Protein AF-A0A956LM47-F1 (afdb_monomer_lite)

Radius of gyration: 16.48 Å; chains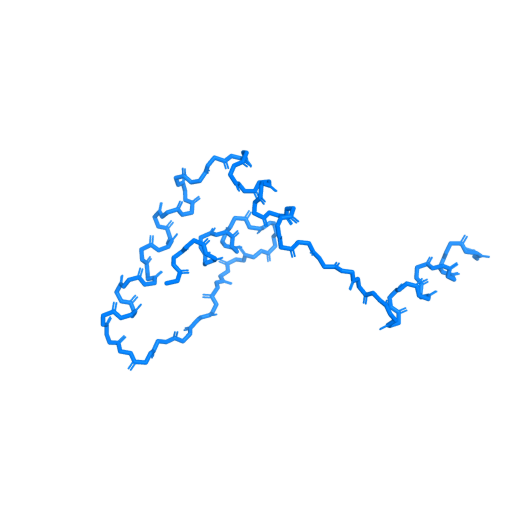: 1; bounding box: 32×21×47 Å

Structure (mmCIF, N/CA/C/O backbone):
data_AF-A0A956LM47-F1
#
_entry.id   AF-A0A956LM47-F1
#
loop_
_atom_site.group_PDB
_atom_site.id
_atom_site.type_symbol
_atom_site.label_atom_id
_atom_site.label_alt_id
_atom_site.label_comp_id
_atom_site.label_asym_id
_atom_site.label_entity_id
_atom_site.label_seq_id
_atom_site.pdbx_PDB_ins_code
_atom_site.Cartn_x
_atom_site.Cartn_y
_atom_site.Cartn_z
_atom_site.occupancy
_atom_site.B_iso_or_equiv
_atom_site.auth_seq_id
_atom_site.auth_comp_id
_atom_site.auth_asym_id
_atom_site.auth_atom_id
_atom_site.pdbx_PDB_model_num
ATOM 1 N N . ALA A 1 1 ? 5.993 -4.504 -6.336 1.00 89.38 1 ALA A N 1
ATOM 2 C CA . ALA A 1 1 ? 5.149 -4.667 -5.119 1.00 89.38 1 ALA A CA 1
ATOM 3 C C . ALA A 1 1 ? 3.909 -3.759 -5.157 1.00 89.38 1 ALA A C 1
ATOM 5 O O . ALA A 1 1 ? 3.450 -3.256 -4.135 1.00 89.38 1 ALA A O 1
ATOM 6 N N . GLN A 1 2 ? 3.341 -3.560 -6.349 1.00 95.62 2 GLN A N 1
ATOM 7 C CA . GLN A 1 2 ? 2.437 -2.444 -6.621 1.00 95.62 2 GLN A CA 1
ATOM 8 C C . GLN A 1 2 ? 1.137 -2.480 -5.817 1.00 95.62 2 GLN A C 1
ATOM 10 O O . GLN A 1 2 ? 0.728 -1.453 -5.295 1.00 95.62 2 GLN A O 1
ATOM 15 N N . VAL A 1 3 ? 0.513 -3.654 -5.685 1.00 96.81 3 VAL A N 1
ATOM 16 C CA . VAL A 1 3 ? -0.797 -3.801 -5.028 1.00 96.81 3 VAL A CA 1
ATOM 17 C C . VAL A 1 3 ? -0.747 -3.352 -3.567 1.00 96.81 3 VAL A C 1
ATOM 19 O O . VAL A 1 3 ? -1.602 -2.589 -3.140 1.00 96.81 3 VAL A O 1
ATOM 22 N N . ALA A 1 4 ? 0.281 -3.760 -2.818 1.00 96.81 4 ALA A N 1
ATOM 23 C CA . ALA A 1 4 ? 0.428 -3.383 -1.413 1.00 96.81 4 ALA A CA 1
ATOM 24 C C . ALA A 1 4 ? 0.642 -1.869 -1.238 1.00 96.81 4 ALA A C 1
ATOM 26 O O . ALA A 1 4 ? 0.038 -1.250 -0.367 1.00 96.81 4 ALA A O 1
ATOM 27 N N . LEU A 1 5 ? 1.465 -1.257 -2.096 1.00 97.44 5 LEU A N 1
ATOM 28 C CA . LEU A 1 5 ? 1.698 0.191 -2.079 1.00 97.44 5 LEU A CA 1
ATOM 29 C C . LEU A 1 5 ? 0.430 0.967 -2.470 1.00 97.44 5 LEU A C 1
ATOM 31 O O . LEU A 1 5 ? 0.079 1.942 -1.812 1.00 97.44 5 LEU A O 1
ATOM 35 N N . ALA A 1 6 ? -0.283 0.506 -3.499 1.00 97.69 6 ALA A N 1
ATOM 36 C CA . ALA A 1 6 ? -1.539 1.094 -3.955 1.00 97.69 6 ALA A CA 1
ATOM 37 C C . ALA A 1 6 ? -2.635 1.010 -2.883 1.00 97.69 6 ALA A C 1
ATOM 39 O O . ALA A 1 6 ? -3.388 1.959 -2.685 1.00 97.69 6 ALA A O 1
ATOM 40 N N . TRP A 1 7 ? -2.691 -0.109 -2.163 1.00 97.62 7 TRP A N 1
ATOM 41 C CA . TRP A 1 7 ? -3.586 -0.312 -1.031 1.00 97.62 7 TRP A CA 1
ATOM 42 C C . TRP A 1 7 ? -3.286 0.643 0.128 1.00 97.62 7 TRP A C 1
ATOM 44 O O . TRP A 1 7 ? -4.199 1.304 0.620 1.00 97.62 7 TRP A O 1
ATOM 54 N N . LEU A 1 8 ? -2.013 0.789 0.515 1.00 96.81 8 LEU A N 1
ATOM 55 C CA . LEU A 1 8 ? -1.608 1.745 1.551 1.00 96.81 8 LEU A CA 1
ATOM 56 C C . LEU A 1 8 ? -1.952 3.189 1.167 1.00 96.81 8 LEU A C 1
ATOM 58 O O . LEU A 1 8 ? -2.459 3.928 2.002 1.00 96.81 8 LEU A O 1
ATOM 62 N N . LEU A 1 9 ? -1.758 3.574 -0.099 1.00 96.75 9 LEU A N 1
ATOM 63 C CA . LEU A 1 9 ? -2.141 4.899 -0.611 1.00 96.75 9 LEU A CA 1
ATOM 64 C C . LEU A 1 9 ? -3.656 5.167 -0.558 1.00 96.75 9 LEU A C 1
ATOM 66 O O . LEU A 1 9 ? -4.074 6.316 -0.668 1.00 96.75 9 LEU A O 1
ATOM 70 N N . ARG A 1 10 ? -4.491 4.132 -0.398 1.00 96.88 10 ARG A N 1
ATOM 71 C CA . ARG A 1 10 ? -5.950 4.256 -0.246 1.00 96.88 10 ARG A CA 1
ATOM 72 C C . ARG A 1 10 ? -6.415 4.312 1.206 1.00 96.88 10 ARG A C 1
ATOM 74 O O . ARG A 1 10 ? -7.606 4.516 1.439 1.00 96.88 10 ARG A O 1
ATOM 81 N N . LYS A 1 11 ? -5.512 4.156 2.178 1.00 95.00 11 LYS A N 1
ATOM 82 C CA . LYS A 1 11 ? -5.863 4.178 3.598 1.00 95.00 11 LYS A CA 1
ATOM 83 C C . LYS A 1 11 ? -6.134 5.602 4.093 1.00 95.00 11 LYS A C 1
ATOM 85 O O . LYS A 1 11 ? -5.307 6.491 3.880 1.00 95.00 11 LYS A O 1
ATOM 90 N N . PRO A 1 12 ? -7.238 5.824 4.829 1.00 92.75 12 PRO A N 1
ATOM 91 C CA . PRO A 1 12 ? -7.446 7.075 5.545 1.00 92.75 12 PRO A CA 1
ATOM 92 C C . PRO A 1 12 ? -6.268 7.357 6.489 1.00 92.75 12 PRO A C 1
ATOM 94 O O . PRO A 1 12 ? -5.893 6.504 7.290 1.00 92.75 12 PRO A O 1
ATOM 97 N N . GLY A 1 13 ? -5.676 8.548 6.382 1.00 94.25 13 GLY A N 1
ATOM 98 C CA . GLY A 1 13 ? -4.530 8.970 7.198 1.00 94.25 13 GLY A CA 1
ATOM 99 C C . GLY A 1 13 ? -3.148 8.675 6.602 1.00 94.25 13 GLY A C 1
ATOM 100 O O . GLY A 1 13 ? -2.150 9.105 7.179 1.00 94.25 13 GLY A O 1
ATOM 101 N N . VAL A 1 14 ? -3.061 8.007 5.447 1.00 95.12 14 VAL A N 1
ATOM 102 C CA . VAL A 1 14 ? -1.791 7.800 4.731 1.00 95.12 14 VAL A CA 1
ATOM 103 C C . VAL A 1 14 ? -1.657 8.823 3.603 1.00 95.12 14 VAL A C 1
ATOM 105 O O . VAL A 1 14 ? -2.274 8.691 2.552 1.00 95.12 14 VAL A O 1
ATOM 108 N N . THR A 1 15 ? -0.825 9.845 3.808 1.00 93.69 15 THR A N 1
ATOM 109 C CA . THR A 1 15 ? -0.556 10.881 2.787 1.00 93.69 15 THR A CA 1
ATOM 110 C C . THR A 1 15 ? 0.524 10.455 1.789 1.00 93.69 15 THR A C 1
ATOM 112 O O . THR A 1 15 ? 0.520 10.884 0.639 1.00 93.69 15 THR A O 1
ATOM 115 N N . SER A 1 16 ? 1.479 9.631 2.223 1.00 94.06 16 SER A N 1
ATOM 116 C CA . SER A 1 16 ? 2.581 9.135 1.396 1.00 94.06 16 SER A CA 1
ATOM 117 C C . SER A 1 16 ? 3.062 7.782 1.910 1.00 94.06 16 SER A C 1
ATOM 119 O O . SER A 1 16 ? 2.954 7.491 3.102 1.00 94.06 16 SER A O 1
ATOM 121 N N . VAL A 1 17 ? 3.608 6.963 1.010 1.00 95.81 17 VAL A N 1
ATOM 122 C CA . VAL A 1 17 ? 4.166 5.644 1.322 1.00 95.81 17 VAL A CA 1
ATOM 123 C C . VAL A 1 17 ? 5.656 5.649 1.012 1.00 95.81 17 VAL A C 1
ATOM 125 O O . VAL A 1 17 ? 6.065 5.832 -0.133 1.00 95.81 17 VAL A O 1
ATOM 128 N N . ILE A 1 18 ? 6.473 5.417 2.038 1.00 95.88 18 ILE A N 1
ATOM 129 C CA . ILE A 1 18 ? 7.922 5.263 1.898 1.00 95.88 18 ILE A CA 1
ATOM 130 C C . ILE A 1 18 ? 8.216 3.806 1.539 1.00 95.88 18 ILE A C 1
ATOM 132 O O . ILE A 1 18 ? 7.781 2.892 2.239 1.00 95.88 18 ILE A O 1
ATOM 136 N N . PHE A 1 19 ? 8.974 3.576 0.468 1.00 96.06 19 PHE A N 1
ATOM 137 C CA . PHE A 1 19 ? 9.406 2.238 0.070 1.00 96.06 19 PHE A CA 1
ATOM 138 C C . PHE A 1 19 ? 10.843 2.248 -0.455 1.00 96.06 19 PHE A C 1
ATOM 140 O O . PHE A 1 19 ? 11.313 3.233 -1.019 1.00 96.06 19 PHE A O 1
ATOM 147 N N . GLY A 1 20 ? 11.539 1.124 -0.278 1.00 96.56 20 GLY A N 1
ATOM 148 C CA . GLY A 1 20 ? 12.862 0.892 -0.851 1.00 96.56 20 GLY A CA 1
ATOM 149 C C . GLY A 1 20 ? 12.792 0.085 -2.148 1.00 96.56 20 GLY A C 1
ATOM 150 O O . GLY A 1 20 ? 11.896 -0.741 -2.336 1.00 96.56 20 GLY A O 1
ATOM 151 N N . ALA A 1 21 ? 13.774 0.284 -3.023 1.00 97.25 21 ALA A N 1
ATOM 152 C CA . ALA A 1 21 ? 14.008 -0.548 -4.198 1.00 97.25 21 ALA A CA 1
ATOM 153 C C . ALA A 1 21 ? 15.498 -0.903 -4.285 1.00 97.25 21 ALA A C 1
ATOM 155 O O . ALA A 1 21 ? 16.355 -0.059 -4.036 1.00 97.25 21 ALA A O 1
ATOM 156 N N . ARG A 1 22 ? 15.810 -2.156 -4.629 1.00 97.50 22 ARG A N 1
ATOM 157 C CA . ARG A 1 22 ? 17.196 -2.639 -4.795 1.00 97.50 22 ARG A CA 1
ATOM 158 C C . ARG A 1 22 ? 17.680 -2.580 -6.246 1.00 97.50 22 ARG A C 1
ATOM 160 O O . ARG A 1 22 ? 18.827 -2.909 -6.522 1.00 97.50 22 ARG A O 1
ATOM 167 N N . SER A 1 23 ? 16.804 -2.203 -7.175 1.00 98.25 23 SER A N 1
ATOM 168 C CA . SER A 1 23 ? 17.111 -2.029 -8.593 1.00 98.25 23 SER A CA 1
ATOM 169 C C . SER A 1 23 ? 16.207 -0.962 -9.209 1.00 98.25 23 SER A C 1
ATOM 171 O O . SER A 1 23 ? 15.106 -0.714 -8.713 1.00 98.25 23 SER A O 1
ATOM 173 N N . LEU A 1 24 ? 16.651 -0.364 -10.319 1.00 98.44 24 LEU A N 1
ATOM 174 C CA . LEU A 1 24 ? 15.853 0.615 -11.067 1.00 98.44 24 LEU A CA 1
ATOM 175 C C . LEU A 1 24 ? 14.559 0.003 -11.608 1.00 98.44 24 LEU A C 1
ATOM 177 O O . LEU A 1 24 ? 13.499 0.586 -11.450 1.00 98.44 24 LEU A O 1
ATOM 181 N N . ALA A 1 25 ? 14.612 -1.228 -12.123 1.00 98.00 25 ALA A N 1
ATOM 182 C CA . ALA A 1 25 ? 13.413 -1.923 -12.587 1.00 98.00 25 ALA A CA 1
ATOM 183 C C . ALA A 1 25 ? 12.362 -2.093 -11.473 1.00 98.00 25 ALA A C 1
ATOM 185 O O . ALA A 1 25 ? 11.168 -1.958 -11.722 1.00 98.00 25 ALA A O 1
ATOM 186 N N . GLN A 1 26 ? 12.792 -2.361 -10.233 1.00 97.62 26 GLN A N 1
ATOM 187 C CA . GLN A 1 26 ? 11.878 -2.447 -9.093 1.00 97.62 26 GLN A CA 1
ATOM 188 C C . GLN A 1 26 ? 11.317 -1.074 -8.703 1.00 97.62 26 GLN A C 1
ATOM 190 O O . GLN A 1 26 ? 10.154 -0.989 -8.310 1.00 97.62 26 GLN A O 1
ATOM 195 N N . LEU A 1 27 ? 12.127 -0.016 -8.791 1.00 97.56 27 LEU A N 1
ATOM 196 C CA . LEU A 1 27 ? 11.673 1.356 -8.565 1.00 97.56 27 LEU A CA 1
ATOM 197 C C . LEU A 1 27 ? 10.588 1.733 -9.582 1.00 97.56 27 LEU A C 1
ATOM 199 O O . 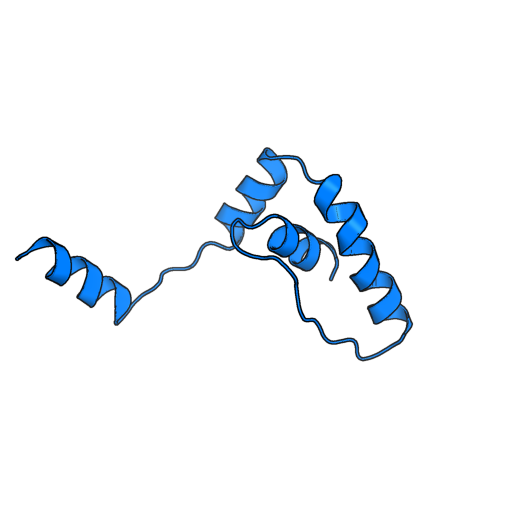LEU A 1 27 ? 9.493 2.119 -9.176 1.00 97.56 27 LEU A O 1
ATOM 203 N N . ASP A 1 28 ? 10.863 1.531 -10.871 1.00 97.50 28 ASP A N 1
ATOM 204 C CA . ASP A 1 28 ? 9.933 1.815 -11.968 1.00 97.50 28 ASP A CA 1
ATOM 205 C C . ASP A 1 28 ? 8.641 1.000 -11.849 1.00 97.50 28 ASP A C 1
ATOM 207 O O . ASP A 1 28 ? 7.551 1.499 -12.131 1.00 97.50 28 ASP A O 1
ATOM 211 N N . ASP A 1 29 ? 8.745 -0.257 -11.410 1.00 97.62 29 ASP A N 1
ATOM 212 C CA . ASP A 1 29 ? 7.586 -1.090 -11.105 1.00 97.62 29 ASP A CA 1
ATOM 213 C C . ASP A 1 29 ? 6.770 -0.507 -9.945 1.00 97.62 29 ASP A C 1
ATOM 215 O O . ASP A 1 29 ? 5.567 -0.298 -10.074 1.00 97.62 29 ASP A O 1
ATOM 219 N N . ASN A 1 30 ? 7.414 -0.201 -8.818 1.00 97.31 30 ASN A N 1
ATOM 220 C CA . ASN A 1 30 ? 6.736 0.257 -7.609 1.00 97.31 30 ASN A CA 1
ATOM 221 C C . ASN A 1 30 ? 6.063 1.628 -7.778 1.00 97.31 30 ASN A C 1
ATOM 223 O O . ASN A 1 30 ? 4.981 1.823 -7.228 1.00 97.31 30 ASN A O 1
ATOM 227 N N . VAL A 1 31 ? 6.637 2.555 -8.554 1.00 96.44 31 VAL A N 1
ATO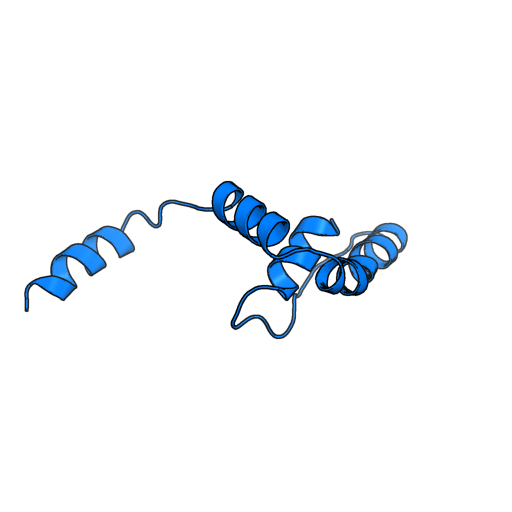M 228 C CA . VAL A 1 31 ? 6.040 3.888 -8.792 1.00 96.44 31 VAL A CA 1
ATOM 229 C C . VAL A 1 31 ? 4.678 3.793 -9.497 1.00 96.44 31 VAL A C 1
ATOM 231 O O . VAL A 1 31 ? 3.788 4.605 -9.232 1.00 96.44 31 VAL A O 1
ATOM 234 N N . LYS A 1 32 ? 4.443 2.751 -10.308 1.00 97.38 32 LYS A N 1
ATOM 235 C CA . LYS A 1 32 ? 3.137 2.504 -10.957 1.00 97.38 32 LYS A CA 1
ATOM 236 C C . LYS A 1 32 ? 2.006 2.245 -9.958 1.00 97.38 32 LYS A C 1
ATOM 238 O O . LYS A 1 32 ? 0.837 2.386 -10.317 1.00 97.38 32 LYS A O 1
ATOM 243 N N . ALA A 1 33 ? 2.326 1.940 -8.698 1.00 97.38 33 ALA A N 1
ATOM 244 C CA . ALA A 1 33 ? 1.339 1.792 -7.634 1.00 97.38 33 ALA A CA 1
ATOM 245 C C . ALA A 1 33 ? 0.453 3.033 -7.450 1.00 97.38 33 ALA A C 1
ATOM 247 O O . ALA A 1 33 ? -0.714 2.887 -7.102 1.00 97.38 33 ALA A O 1
ATOM 248 N N . ALA A 1 34 ? 0.966 4.240 -7.716 1.00 95.38 34 ALA A N 1
ATOM 249 C CA . ALA A 1 34 ? 0.177 5.468 -7.612 1.00 95.38 34 ALA A CA 1
ATOM 250 C C . ALA A 1 34 ? -0.992 5.495 -8.613 1.00 95.38 34 ALA A C 1
ATOM 252 O O . ALA A 1 34 ? -2.108 5.863 -8.253 1.00 95.38 34 ALA A O 1
ATOM 253 N N . ALA A 1 35 ? -0.757 5.042 -9.848 1.00 96.56 35 ALA A N 1
ATOM 254 C CA . ALA A 1 35 ? -1.808 4.906 -10.855 1.00 96.56 35 ALA A CA 1
ATOM 255 C C . ALA A 1 35 ? -2.753 3.738 -10.536 1.00 96.56 35 ALA A C 1
ATOM 257 O O . ALA A 1 35 ? -3.956 3.827 -10.760 1.00 96.56 35 ALA A O 1
ATOM 258 N N . LEU A 1 36 ? -2.228 2.646 -9.975 1.00 97.00 36 LEU A N 1
ATOM 259 C CA . LEU A 1 36 ? -3.060 1.525 -9.545 1.00 97.00 36 LEU A CA 1
ATOM 260 C C . LEU A 1 36 ? -3.995 1.916 -8.388 1.00 97.00 36 LEU A C 1
ATOM 262 O O . LEU A 1 36 ? -5.138 1.471 -8.360 1.00 97.00 36 LEU A O 1
ATOM 266 N N . ALA A 1 37 ? -3.545 2.764 -7.459 1.00 95.50 37 ALA A N 1
ATOM 267 C CA . ALA A 1 37 ? -4.327 3.184 -6.297 1.00 95.50 37 ALA A CA 1
ATOM 268 C C . ALA A 1 37 ? -5.665 3.821 -6.697 1.00 95.50 37 ALA A C 1
ATOM 270 O O . ALA A 1 37 ? -6.697 3.495 -6.107 1.00 95.50 37 ALA A O 1
ATOM 271 N N . SER A 1 38 ? -5.672 4.679 -7.721 1.00 94.00 38 SER A N 1
ATOM 272 C CA . SER A 1 38 ? -6.900 5.298 -8.236 1.00 94.00 38 SER A CA 1
ATOM 273 C C . SER A 1 38 ? -7.799 4.319 -8.999 1.00 94.00 38 SER A C 1
ATOM 275 O O . SER A 1 38 ? -9.005 4.536 -9.060 1.00 94.00 38 SER A O 1
ATOM 277 N N . ALA A 1 39 ? -7.242 3.229 -9.534 1.00 96.44 39 ALA A N 1
ATOM 278 C CA . ALA A 1 39 ? -7.986 2.195 -10.251 1.00 96.44 39 ALA A CA 1
ATOM 279 C C . ALA A 1 39 ? -8.614 1.124 -9.335 1.00 96.44 39 ALA A C 1
ATOM 281 O O . ALA A 1 39 ? -9.504 0.395 -9.775 1.00 96.44 39 ALA A O 1
ATOM 282 N N . LEU A 1 40 ? -8.179 1.007 -8.073 1.00 95.88 40 LEU A N 1
ATOM 283 C CA . LEU A 1 40 ? -8.766 0.059 -7.120 1.00 95.88 40 LEU A CA 1
ATOM 284 C C . LEU A 1 40 ? -10.213 0.441 -6.787 1.00 95.88 40 LEU A C 1
ATOM 286 O O . LEU A 1 40 ? -10.495 1.569 -6.369 1.00 95.88 40 LEU A O 1
ATOM 290 N N . ARG A 1 41 ? -11.140 -0.511 -6.904 1.00 97.50 41 ARG A N 1
ATOM 291 C CA . ARG A 1 41 ? -12.524 -0.309 -6.455 1.00 97.50 41 ARG A CA 1
ATOM 292 C C . ARG A 1 41 ? -12.605 -0.474 -4.943 1.00 97.50 41 ARG A C 1
ATOM 294 O O . ARG A 1 41 ? -11.767 -1.136 -4.338 1.00 97.50 41 ARG A O 1
ATOM 301 N N . GLU A 1 42 ? -13.651 0.071 -4.334 1.00 96.44 42 GLU A N 1
ATOM 302 C CA . GLU A 1 42 ? -13.864 -0.045 -2.885 1.00 96.44 42 GLU A CA 1
ATOM 303 C C . GLU A 1 42 ? -13.907 -1.502 -2.414 1.00 96.44 42 GLU A C 1
ATOM 305 O O . GLU A 1 42 ? -13.255 -1.840 -1.433 1.00 96.44 42 GLU A O 1
ATOM 310 N N . GLY A 1 43 ? -14.564 -2.390 -3.169 1.00 97.50 43 GLY A N 1
ATOM 311 C CA . GLY A 1 43 ? -14.587 -3.821 -2.850 1.00 97.50 43 GLY A CA 1
ATOM 312 C C . GLY A 1 43 ? -13.209 -4.494 -2.915 1.00 97.50 43 GLY A C 1
ATOM 313 O O . GLY A 1 43 ? -12.939 -5.410 -2.144 1.00 97.50 43 GLY A O 1
ATOM 314 N N . ASP A 1 44 ? -12.311 -4.023 -3.789 1.00 97.06 44 ASP A N 1
ATOM 315 C CA . ASP A 1 44 ? -10.939 -4.538 -3.857 1.00 97.06 44 ASP A CA 1
ATOM 316 C C . ASP A 1 44 ? -10.132 -4.066 -2.634 1.00 97.06 44 ASP A C 1
ATOM 318 O O . ASP A 1 44 ? -9.401 -4.853 -2.035 1.00 97.06 44 ASP A O 1
ATOM 322 N N . VAL A 1 45 ? -10.313 -2.805 -2.217 1.00 97.31 45 VAL A N 1
ATOM 323 C CA . VAL A 1 45 ? -9.700 -2.262 -0.991 1.00 97.31 45 VAL A CA 1
ATOM 324 C C . VAL A 1 45 ? -10.205 -3.006 0.243 1.00 97.31 45 VAL A C 1
ATOM 326 O O . VAL A 1 45 ? -9.393 -3.435 1.056 1.00 97.31 45 VAL A O 1
ATOM 329 N N . GLN A 1 46 ? -11.515 -3.233 0.355 1.00 97.50 46 GLN A N 1
ATOM 330 C CA . GLN A 1 46 ? -12.102 -3.973 1.472 1.00 97.50 46 GLN A CA 1
ATOM 331 C C . GLN A 1 46 ? -11.553 -5.402 1.559 1.00 97.50 46 GLN A C 1
ATOM 333 O O . GLN A 1 46 ? -11.162 -5.857 2.631 1.00 97.50 46 GLN A O 1
ATOM 338 N N . ARG A 1 47 ? -11.442 -6.100 0.425 1.00 97.62 47 ARG A N 1
ATOM 339 C CA . ARG A 1 47 ? -10.876 -7.453 0.400 1.00 97.62 47 ARG A CA 1
ATOM 340 C C . ARG A 1 47 ? -9.415 -7.480 0.857 1.00 97.62 47 ARG A C 1
ATOM 342 O O . ARG A 1 47 ? -8.987 -8.433 1.505 1.00 97.62 47 ARG A O 1
ATOM 349 N N . LEU A 1 48 ? -8.643 -6.451 0.513 1.00 96.94 48 LEU A N 1
ATOM 350 C CA . LEU A 1 48 ? -7.260 -6.306 0.969 1.00 96.94 48 LEU A CA 1
ATOM 351 C C . LEU A 1 48 ? -7.183 -5.948 2.459 1.00 96.94 48 LEU A C 1
ATOM 353 O O . LEU A 1 48 ? -6.275 -6.423 3.136 1.00 96.94 48 LEU A O 1
ATOM 357 N N . ASP A 1 49 ? -8.138 -5.172 2.976 1.00 96.75 49 ASP A N 1
ATOM 358 C CA . ASP A 1 49 ? -8.265 -4.865 4.405 1.00 96.75 49 ASP A CA 1
ATOM 359 C C . ASP A 1 49 ? -8.505 -6.124 5.228 1.00 96.75 49 ASP A C 1
ATOM 361 O O . ASP A 1 49 ? -7.804 -6.354 6.209 1.00 96.75 49 ASP A O 1
ATOM 365 N N . GLU A 1 50 ? -9.446 -6.958 4.795 1.00 96.75 50 GLU A N 1
ATOM 366 C CA . GLU A 1 50 ? -9.766 -8.229 5.444 1.00 96.75 50 GLU A CA 1
ATOM 367 C C . GLU A 1 50 ? -8.577 -9.194 5.402 1.00 96.75 50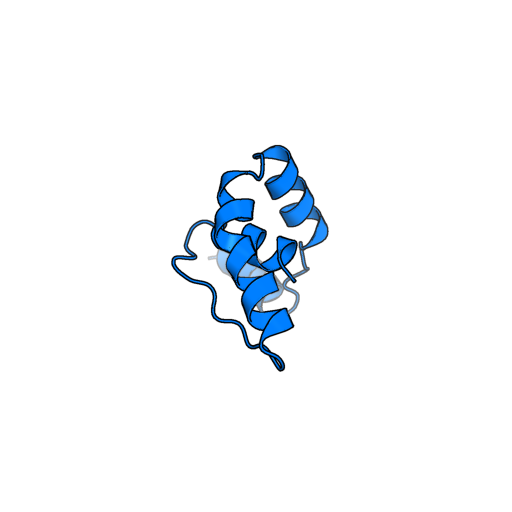 GLU A C 1
ATOM 369 O O . GLU A 1 50 ? -8.215 -9.778 6.420 1.00 96.75 50 GLU A O 1
ATOM 374 N N . ALA A 1 51 ? -7.921 -9.318 4.244 1.00 96.38 51 ALA A N 1
ATOM 375 C CA . ALA A 1 51 ? -6.756 -10.188 4.085 1.00 96.38 51 ALA A CA 1
ATOM 376 C C . ALA A 1 51 ? -5.526 -9.715 4.883 1.00 96.38 51 ALA A C 1
ATOM 378 O O . ALA A 1 51 ? -4.654 -10.525 5.192 1.00 96.38 51 ALA A O 1
ATOM 379 N N . SER A 1 52 ? -5.441 -8.415 5.184 1.00 93.94 52 SER A N 1
ATOM 380 C CA . SER A 1 52 ? -4.318 -7.798 5.907 1.00 93.94 52 SER A CA 1
ATOM 381 C C . SER A 1 52 ? -4.639 -7.509 7.376 1.00 93.94 52 SER A C 1
ATOM 383 O O . SER A 1 52 ? -3.809 -6.929 8.080 1.00 93.94 52 SER A O 1
ATOM 385 N N . ALA A 1 53 ? -5.837 -7.872 7.841 1.00 92.62 53 ALA A N 1
ATOM 386 C CA . ALA A 1 53 ? -6.227 -7.725 9.231 1.00 92.62 53 ALA A CA 1
ATOM 387 C C . ALA A 1 53 ? -5.315 -8.579 10.121 1.00 92.62 53 ALA A C 1
ATOM 389 O O . ALA A 1 53 ? -5.000 -9.726 9.801 1.00 92.62 53 ALA A O 1
ATOM 390 N N . PHE A 1 54 ? -4.895 -8.018 11.251 1.00 89.88 54 PHE A N 1
ATOM 391 C CA . PHE A 1 54 ? -4.070 -8.714 12.231 1.00 89.88 54 PHE A CA 1
ATOM 392 C C . PHE A 1 54 ? -4.627 -8.499 13.637 1.00 89.88 54 PHE A C 1
ATOM 394 O O . PHE A 1 54 ? -5.233 -7.467 13.932 1.00 89.88 54 PHE A O 1
ATOM 401 N N . GLU A 1 55 ? -4.420 -9.481 14.510 1.00 89.50 55 GLU A N 1
ATOM 402 C CA . GLU A 1 55 ? -4.789 -9.371 15.919 1.00 89.50 55 GLU A CA 1
ATOM 403 C C . GLU A 1 55 ? -3.772 -8.489 16.650 1.00 89.50 55 GLU A C 1
ATOM 405 O O . GLU A 1 55 ? -2.570 -8.750 16.619 1.00 89.50 55 GLU A O 1
ATOM 410 N N . LEU A 1 56 ? -4.249 -7.441 17.327 1.00 88.38 56 LEU A N 1
ATOM 411 C CA . LEU A 1 56 ? -3.377 -6.493 18.030 1.00 88.38 56 LEU A CA 1
ATOM 412 C C . LEU A 1 56 ? -2.661 -7.130 19.232 1.00 88.38 56 LEU A C 1
ATOM 414 O O . LEU A 1 56 ? -1.573 -6.693 19.601 1.00 88.38 56 LEU A O 1
ATOM 418 N N . GLY A 1 57 ? -3.260 -8.156 19.844 1.00 91.62 57 GLY A N 1
ATOM 419 C CA . GLY A 1 57 ? -2.679 -8.886 20.969 1.00 91.62 57 GLY A CA 1
ATOM 420 C C . GLY A 1 57 ? -2.375 -8.011 22.194 1.00 91.62 57 GLY A C 1
ATOM 421 O O . GLY A 1 57 ? -2.933 -6.930 22.396 1.00 91.62 57 GLY A O 1
ATOM 422 N N . TYR A 1 58 ? -1.487 -8.494 23.064 1.00 88.44 58 TYR A N 1
ATOM 423 C CA . TYR A 1 58 ? -0.986 -7.718 24.203 1.00 88.44 58 TYR A CA 1
ATOM 424 C C . TYR A 1 58 ? 0.022 -6.642 23.736 1.00 88.44 58 TYR A C 1
ATOM 426 O O . TYR A 1 58 ? 0.875 -6.962 22.909 1.00 88.44 58 TYR A O 1
ATOM 434 N N . PRO A 1 59 ? 0.007 -5.402 24.279 1.00 92.19 59 PRO A N 1
ATOM 435 C CA . PRO A 1 59 ? -0.817 -4.910 25.394 1.00 92.19 59 PRO A CA 1
ATOM 436 C C . PRO A 1 59 ? -2.165 -4.307 24.983 1.00 92.19 59 PRO A C 1
ATOM 438 O O . PRO A 1 59 ? -2.957 -3.948 25.852 1.00 92.19 59 PRO A O 1
ATOM 441 N N . TYR A 1 60 ? -2.446 -4.185 23.691 1.00 91.44 60 TYR A N 1
ATOM 442 C CA . TYR A 1 60 ? -3.612 -3.459 23.186 1.00 91.44 60 TYR A CA 1
ATOM 443 C C . TYR A 1 60 ? -4.944 -4.086 23.614 1.00 91.44 60 TYR A C 1
ATOM 445 O O . TYR A 1 60 ? -5.845 -3.365 24.042 1.00 91.44 60 TYR A O 1
ATOM 453 N N . GLU A 1 61 ? -5.047 -5.416 23.607 1.00 90.62 61 GLU A N 1
ATOM 454 C CA . GLU A 1 61 ? -6.225 -6.135 24.112 1.00 90.62 61 GLU A CA 1
ATOM 455 C C . GLU A 1 61 ? -6.429 -5.922 25.621 1.00 90.62 61 GLU A C 1
ATOM 457 O O . GLU A 1 61 ? -7.550 -5.707 26.088 1.00 90.62 61 GLU A O 1
ATOM 462 N N . PHE A 1 62 ? -5.339 -5.910 26.398 1.00 90.69 62 PHE A N 1
ATOM 463 C CA . PHE A 1 62 ? -5.402 -5.611 27.829 1.00 90.69 62 PHE A CA 1
ATOM 464 C C . PHE A 1 62 ? -5.884 -4.174 28.068 1.00 90.69 62 PHE A C 1
ATOM 466 O O . PHE A 1 62 ? -6.824 -3.977 28.838 1.00 90.69 62 PHE A O 1
ATOM 473 N N . ILE A 1 63 ? -5.300 -3.195 27.364 1.00 92.12 63 ILE A N 1
ATOM 474 C CA . ILE A 1 63 ? -5.659 -1.770 27.452 1.00 92.12 63 ILE A CA 1
ATOM 475 C C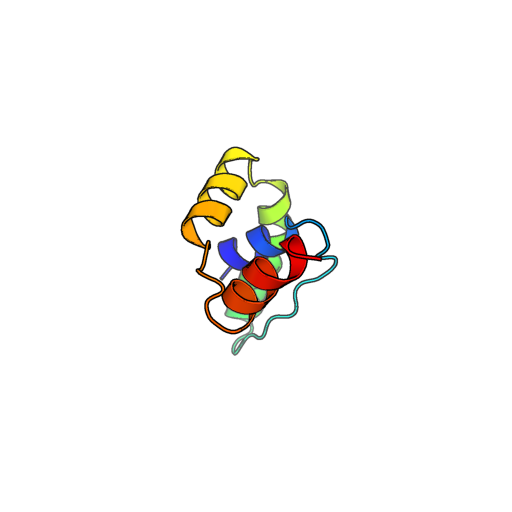 . ILE A 1 63 ? -7.131 -1.550 27.087 1.00 92.12 63 ILE A C 1
ATOM 477 O O . ILE A 1 63 ? -7.863 -0.920 27.851 1.00 92.12 63 ILE A O 1
ATOM 481 N N . ARG A 1 64 ? -7.598 -2.120 25.971 1.00 89.00 64 ARG A N 1
ATOM 482 C CA . ARG A 1 64 ? -8.997 -2.022 25.530 1.00 89.00 64 ARG A CA 1
ATOM 483 C C . ARG A 1 64 ? -9.969 -2.567 26.580 1.00 89.00 64 ARG A C 1
ATOM 485 O O . ARG A 1 64 ? -11.011 -1.963 26.828 1.00 89.00 64 ARG A O 1
ATOM 492 N N . ARG A 1 65 ? -9.622 -3.682 27.231 1.00 87.19 65 ARG A N 1
ATOM 493 C CA . ARG A 1 65 ? -10.437 -4.294 28.293 1.00 87.19 65 ARG A CA 1
ATOM 494 C C . ARG A 1 65 ? -10.492 -3.453 29.574 1.00 87.19 65 ARG A C 1
ATOM 496 O O . ARG A 1 65 ? -11.510 -3.493 30.266 1.00 87.19 65 ARG A O 1
ATOM 503 N N . ILE A 1 66 ? -9.425 -2.728 29.920 1.00 89.81 66 ILE A N 1
ATOM 504 C CA . ILE A 1 66 ? -9.394 -1.884 31.130 1.00 89.81 66 ILE A CA 1
ATOM 505 C C . ILE A 1 66 ? -9.947 -0.470 30.897 1.00 89.81 66 ILE A C 1
ATOM 507 O O . ILE A 1 66 ? -10.519 0.090 31.828 1.00 89.81 66 ILE A O 1
ATOM 511 N N . GLN A 1 67 ? -9.833 0.097 29.688 1.00 79.44 67 GLN A N 1
ATOM 512 C CA . GLN A 1 6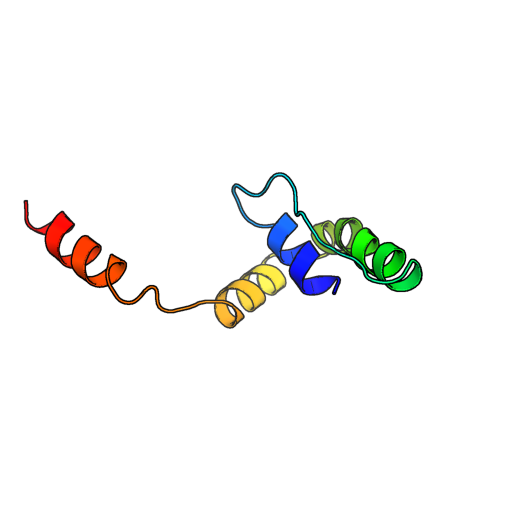7 ? -10.316 1.453 29.380 1.00 79.44 67 GLN A CA 1
ATOM 513 C C . GLN A 1 67 ? -11.844 1.587 29.441 1.00 79.44 67 GLN A C 1
ATOM 515 O O . GLN A 1 67 ? -12.332 2.660 29.757 1.00 79.44 67 GLN A O 1
ATOM 520 N N . GLY A 1 68 ? -12.607 0.518 29.191 1.00 66.62 68 GLY A N 1
ATOM 521 C CA . GLY A 1 68 ? -14.076 0.535 29.297 1.00 66.62 68 GLY A CA 1
ATOM 522 C C . GLY A 1 68 ? -14.634 0.314 30.711 1.00 66.62 68 GLY A C 1
ATOM 523 O O . GLY A 1 68 ? -15.835 0.100 30.853 1.00 66.62 68 GLY A O 1
ATOM 524 N N . ARG A 1 69 ? -13.779 0.263 31.743 1.00 59.94 69 ARG A N 1
ATOM 525 C CA . ARG A 1 69 ? -14.151 -0.081 33.130 1.00 59.94 69 ARG A CA 1
ATOM 526 C C . ARG A 1 69 ? -14.101 1.091 34.121 1.00 59.94 69 ARG A C 1
ATOM 528 O O . ARG A 1 69 ? -14.398 0.857 35.291 1.00 59.94 69 ARG A O 1
ATOM 535 N N . TRP A 1 70 ? -13.750 2.295 33.673 1.00 53.22 70 TRP A N 1
ATOM 536 C CA . TRP A 1 70 ? -13.697 3.512 34.490 1.00 53.22 70 TRP A CA 1
ATOM 537 C C . TRP A 1 70 ? -14.555 4.610 33.878 1.00 53.22 70 TRP A C 1
ATOM 539 O O . TRP A 1 70 ? -14.463 4.786 32.643 1.00 53.22 70 TRP A O 1
#

Secondary structure (DSSP, 8-state):
-HHHHHHHTTSTT-S------SSHHHHHHHHTHHHHHHH--HHHHHHHHHHT-----TTHHHHHHHHTT-

pLDDT: mean 93.35, std 7.94, range [53.22, 98.44]

Sequence (70 aa):
AQVALAWLLRKPGVTSVIFGARSLAQLDDNVKAAALASALREGDVQRLDEASAFELGYPYEFIRRIQGRW

Foldseek 3Di:
DQCVLLLLVLDPPRPHDDDDDPDPVRVVVNVCSVVVNVVDDPVNSVVVCVVPDDDPDPPVVVCVVVVVVD